Protein AF-A0A537TQL2-F1 (afdb_monomer_lite)

pLDDT: mean 90.4, std 10.22, range [59.16, 98.62]

Sequence (102 aa):
KIIAVTGSVGKTGTKEALRLALSRSGETHASLASYNNHWGVPLSLARCPESARYAVFEIGMNHAGEIEPLVQLVRPEIAIITAVEPVHLEFFGSLEAIADAK

Structure (mmCIF, N/CA/C/O backbone):
data_AF-A0A537TQL2-F1
#
_entry.id   AF-A0A537TQL2-F1
#
loop_
_atom_site.group_PDB
_atom_site.id
_atom_site.type_symbol
_atom_site.label_atom_id
_atom_site.label_alt_id
_atom_site.label_comp_id
_atom_site.label_asym_id
_atom_site.label_entity_id
_atom_site.label_seq_id
_atom_site.pdbx_PDB_ins_code
_atom_site.Cartn_x
_atom_site.Cartn_y
_atom_site.Cartn_z
_atom_site.occupancy
_atom_site.B_iso_or_equiv
_atom_site.auth_seq_id
_atom_site.auth_comp_id
_atom_site.auth_asym_id
_atom_site.auth_atom_id
_atom_site.pdbx_PDB_model_num
ATOM 1 N N . LYS A 1 1 ? -8.190 -7.702 6.265 1.00 96.69 1 LYS A N 1
ATOM 2 C CA . LYS A 1 1 ? -7.997 -7.821 4.804 1.00 96.69 1 LYS A CA 1
ATOM 3 C C . LYS A 1 1 ? -6.828 -6.954 4.380 1.00 96.69 1 LYS A C 1
ATOM 5 O O . LYS A 1 1 ? -6.933 -5.737 4.500 1.00 96.69 1 LYS A O 1
ATOM 10 N N . ILE A 1 2 ? -5.733 -7.566 3.938 1.00 97.81 2 ILE A N 1
ATOM 11 C CA . ILE A 1 2 ? -4.524 -6.855 3.499 1.00 97.81 2 ILE A CA 1
ATOM 12 C C . ILE A 1 2 ? -4.555 -6.681 1.977 1.00 97.81 2 ILE A C 1
ATOM 14 O O . ILE A 1 2 ? -4.694 -7.659 1.246 1.00 97.81 2 ILE A O 1
ATOM 18 N N . ILE A 1 3 ? -4.440 -5.440 1.507 1.00 98.50 3 ILE A N 1
ATOM 19 C CA . ILE A 1 3 ? -4.477 -5.062 0.092 1.00 98.50 3 ILE A CA 1
ATOM 20 C C . ILE A 1 3 ? -3.152 -4.398 -0.283 1.00 98.50 3 ILE A C 1
ATOM 22 O O . ILE A 1 3 ? -2.738 -3.453 0.383 1.00 98.50 3 ILE A O 1
ATOM 26 N N . ALA A 1 4 ? -2.516 -4.853 -1.359 1.00 97.81 4 ALA A N 1
ATOM 27 C CA . ALA A 1 4 ? -1.362 -4.198 -1.967 1.00 97.81 4 ALA A CA 1
ATOM 28 C C . ALA A 1 4 ? -1.771 -3.462 -3.250 1.00 97.81 4 ALA A C 1
ATOM 30 O O . ALA A 1 4 ? -2.511 -4.001 -4.072 1.00 97.81 4 ALA A O 1
ATOM 31 N N . VAL A 1 5 ? -1.272 -2.240 -3.431 1.00 97.12 5 VAL A N 1
ATOM 32 C CA . VAL A 1 5 ? -1.472 -1.424 -4.633 1.00 97.12 5 VAL A CA 1
ATOM 33 C C . VAL A 1 5 ? -0.114 -1.111 -5.247 1.00 97.12 5 VAL A C 1
ATOM 35 O O . VAL A 1 5 ? 0.699 -0.416 -4.637 1.00 97.12 5 VAL A O 1
ATOM 38 N N . THR A 1 6 ? 0.110 -1.581 -6.471 1.00 95.19 6 THR A N 1
ATOM 39 C CA . THR A 1 6 ? 1.278 -1.238 -7.282 1.00 95.19 6 THR A CA 1
ATOM 40 C C . THR A 1 6 ? 0.863 -0.745 -8.667 1.00 95.19 6 THR A C 1
ATOM 42 O O . THR A 1 6 ? -0.308 -0.738 -9.037 1.00 95.19 6 THR A O 1
ATOM 45 N N . GLY A 1 7 ? 1.838 -0.262 -9.423 1.00 92.00 7 GLY A N 1
ATOM 46 C CA . GLY A 1 7 ? 1.657 0.289 -10.759 1.00 92.00 7 GLY A CA 1
ATOM 47 C C . GLY A 1 7 ? 2.677 1.372 -11.069 1.00 92.00 7 GLY A C 1
ATOM 48 O O . GLY A 1 7 ? 3.415 1.834 -10.196 1.00 92.00 7 GLY A O 1
ATOM 49 N N . SER A 1 8 ? 2.776 1.742 -12.333 1.00 86.69 8 SER A N 1
ATOM 50 C CA . SER A 1 8 ? 3.595 2.856 -12.798 1.00 86.69 8 SER A CA 1
ATOM 51 C C . SER A 1 8 ? 2.992 4.174 -12.308 1.00 86.69 8 SER A C 1
ATOM 53 O O . SER A 1 8 ? 3.636 4.920 -11.570 1.00 86.69 8 SER A O 1
ATOM 55 N N . VAL A 1 9 ? 1.695 4.370 -12.553 1.00 88.62 9 VAL A N 1
ATOM 56 C CA . VAL A 1 9 ? 0.924 5.559 -12.160 1.00 88.62 9 VAL A CA 1
ATOM 57 C C . VAL A 1 9 ? -0.358 5.179 -11.418 1.00 88.62 9 VAL A C 1
ATOM 59 O O . VAL A 1 9 ? -0.818 4.044 -11.492 1.00 88.62 9 VAL A O 1
ATOM 62 N N . GLY A 1 10 ? -0.936 6.111 -10.657 1.00 91.25 10 GLY A N 1
ATOM 63 C CA . GLY A 1 10 ? -2.235 5.918 -9.990 1.00 91.25 10 GLY A CA 1
ATOM 64 C C . GLY A 1 10 ? -2.202 5.248 -8.610 1.00 91.25 10 GLY A C 1
ATOM 65 O O . GLY A 1 10 ? -3.212 5.280 -7.914 1.00 91.25 10 GLY A O 1
ATOM 66 N N . LYS A 1 11 ? -1.050 4.734 -8.159 1.00 94.19 11 LYS A N 1
ATOM 67 C CA . LYS A 1 11 ? -0.879 4.052 -6.859 1.00 94.19 11 LYS A CA 1
ATOM 68 C C . LYS A 1 11 ? -1.480 4.818 -5.670 1.00 94.19 11 LYS A C 1
ATOM 70 O O . LYS A 1 11 ? -2.403 4.334 -5.017 1.00 94.19 11 LYS A O 1
ATOM 75 N N . THR A 1 12 ? -1.002 6.039 -5.424 1.00 93.00 12 THR A N 1
ATOM 76 C CA . THR A 1 12 ? -1.427 6.853 -4.274 1.00 93.00 12 THR A CA 1
ATOM 77 C C . THR A 1 12 ? -2.903 7.236 -4.346 1.00 93.00 12 THR A C 1
ATOM 79 O O . THR A 1 12 ? -3.597 7.189 -3.331 1.00 93.00 12 THR A O 1
ATOM 82 N N . GLY A 1 13 ? -3.410 7.557 -5.542 1.00 95.38 13 GLY A N 1
ATOM 83 C CA . GLY A 1 13 ? -4.827 7.863 -5.749 1.00 95.38 13 GLY A CA 1
ATOM 84 C C . GLY A 1 13 ? -5.722 6.663 -5.440 1.00 95.38 13 GLY A C 1
ATOM 85 O O . GLY A 1 13 ? -6.678 6.787 -4.676 1.00 95.38 13 GLY A O 1
ATOM 86 N N . THR A 1 14 ? -5.370 5.483 -5.955 1.00 96.75 14 THR A N 1
ATOM 87 C CA . THR A 1 14 ? -6.084 4.230 -5.678 1.00 96.75 14 THR A CA 1
ATOM 88 C C . THR A 1 14 ? -6.036 3.868 -4.195 1.00 96.75 14 THR A C 1
ATOM 90 O O . THR A 1 14 ? -7.065 3.510 -3.624 1.00 96.75 14 THR A O 1
ATOM 93 N N . LYS A 1 15 ? -4.881 4.016 -3.536 1.00 97.12 15 LYS A N 1
ATOM 94 C CA . LYS A 1 15 ? -4.736 3.789 -2.091 1.00 97.12 15 LYS A CA 1
ATOM 95 C C . LYS A 1 15 ? -5.671 4.694 -1.277 1.00 97.12 15 LYS A C 1
ATOM 97 O O . LYS A 1 15 ? -6.375 4.201 -0.397 1.00 97.12 15 LYS A O 1
ATOM 102 N N . GLU A 1 16 ? -5.722 5.996 -1.569 1.00 97.12 16 GLU A N 1
ATOM 103 C CA . GLU A 1 16 ? -6.619 6.922 -0.859 1.00 97.12 16 GLU A CA 1
ATOM 104 C C . GLU A 1 16 ? -8.098 6.642 -1.150 1.00 97.12 16 GLU A C 1
ATOM 106 O O . GLU A 1 16 ? -8.916 6.670 -0.229 1.00 97.12 16 GLU A O 1
ATOM 111 N N . ALA A 1 17 ? -8.445 6.307 -2.395 1.00 97.69 17 ALA A N 1
ATOM 112 C CA . ALA A 1 17 ? -9.806 5.916 -2.755 1.00 97.69 17 ALA A CA 1
ATOM 113 C C . ALA A 1 17 ? -10.262 4.671 -1.974 1.00 97.69 17 ALA A C 1
ATOM 115 O O . ALA A 1 17 ? -11.355 4.666 -1.402 1.00 97.69 17 ALA A O 1
ATOM 116 N N . LEU A 1 18 ? -9.407 3.645 -1.880 1.00 97.94 18 LEU A N 1
ATOM 117 C CA . LEU A 1 18 ? -9.667 2.448 -1.076 1.00 97.94 18 LEU A CA 1
ATOM 118 C C . LEU A 1 18 ? -9.799 2.780 0.405 1.00 97.94 18 LEU A C 1
ATOM 120 O O . LEU A 1 18 ? -10.745 2.318 1.038 1.00 97.94 18 LEU A O 1
ATOM 124 N N . ARG A 1 19 ? -8.898 3.602 0.958 1.00 97.69 19 ARG A N 1
ATOM 125 C CA . ARG A 1 19 ? -8.972 4.033 2.358 1.00 97.69 19 ARG A CA 1
ATOM 126 C C . ARG A 1 19 ? -10.327 4.676 2.651 1.00 97.69 19 ARG A C 1
ATOM 128 O O . ARG A 1 19 ? -11.018 4.238 3.563 1.00 97.69 19 ARG A O 1
ATOM 135 N N . LEU A 1 20 ? -10.740 5.657 1.846 1.00 98.00 20 LEU A N 1
ATOM 136 C CA . LEU A 1 20 ? -12.014 6.364 2.019 1.00 98.00 20 LEU A CA 1
ATOM 137 C C . LEU A 1 20 ? -13.230 5.432 1.907 1.00 98.00 20 LEU A C 1
ATOM 139 O O . LEU A 1 20 ? -14.162 5.542 2.707 1.00 98.00 20 LEU A O 1
ATOM 143 N N . ALA A 1 21 ? -13.229 4.514 0.939 1.00 98.12 21 ALA A N 1
ATOM 144 C CA . ALA A 1 21 ? -14.329 3.575 0.738 1.00 98.12 21 ALA A CA 1
ATOM 145 C C . ALA A 1 21 ? -14.418 2.527 1.863 1.00 98.12 21 ALA A C 1
ATOM 147 O O . ALA A 1 21 ? -15.495 2.291 2.415 1.00 98.12 21 ALA A O 1
ATOM 148 N N . LEU A 1 22 ? -13.288 1.922 2.238 1.00 98.12 22 LEU A N 1
ATOM 149 C CA . LEU A 1 22 ? -13.221 0.836 3.218 1.00 98.12 22 LEU A CA 1
ATOM 150 C C . LEU A 1 22 ? -13.402 1.326 4.656 1.00 98.12 22 LEU A C 1
ATOM 152 O O . LEU A 1 22 ? -14.024 0.616 5.447 1.00 98.12 22 LEU A O 1
ATOM 156 N N . SER A 1 23 ? -12.986 2.560 4.976 1.00 98.00 23 SER A N 1
ATOM 157 C CA . SER A 1 23 ? -13.222 3.170 6.295 1.00 98.00 23 SER A CA 1
ATOM 158 C C . SER A 1 23 ? -14.706 3.238 6.668 1.00 98.00 23 SER A C 1
ATOM 160 O O . SER A 1 23 ? -15.039 3.234 7.849 1.00 98.00 23 SER A O 1
ATOM 162 N N . ARG A 1 24 ? -15.618 3.251 5.686 1.00 97.38 24 ARG A N 1
ATOM 163 C CA . ARG A 1 24 ? -17.071 3.185 5.930 1.00 97.38 24 ARG A CA 1
ATOM 164 C C . ARG A 1 24 ? -17.558 1.795 6.346 1.00 97.38 24 ARG A C 1
ATOM 166 O O . ARG A 1 24 ? -18.653 1.671 6.879 1.00 97.38 24 ARG A O 1
ATOM 173 N N . SER A 1 25 ? -16.762 0.763 6.083 1.00 97.69 25 SER A N 1
ATOM 174 C CA . SER A 1 25 ? -17.086 -0.646 6.339 1.00 97.69 25 SER A CA 1
ATOM 175 C C . SER A 1 25 ? -16.294 -1.245 7.510 1.00 97.69 25 SER A C 1
ATOM 177 O O . SER A 1 25 ? -16.532 -2.393 7.897 1.00 97.69 25 SER A O 1
ATOM 179 N N . GLY A 1 26 ? -15.327 -0.511 8.065 1.00 97.94 26 GLY A N 1
ATOM 180 C CA . GLY A 1 26 ? -14.560 -0.910 9.243 1.00 97.94 26 GLY A CA 1
ATOM 181 C C . GLY A 1 26 ? -13.234 -0.167 9.384 1.00 97.94 26 GLY A C 1
ATOM 182 O O . GLY A 1 26 ? -12.816 0.568 8.487 1.00 97.94 26 GLY A O 1
ATOM 183 N N . GLU A 1 27 ? -12.561 -0.389 10.514 1.00 98.31 27 GLU A N 1
ATOM 184 C CA . GLU A 1 27 ? -11.245 0.192 10.786 1.00 98.31 27 GLU A CA 1
ATOM 185 C C . GLU A 1 27 ? -10.278 -0.108 9.634 1.00 98.31 27 GLU A C 1
ATOM 187 O O . GLU A 1 27 ? -10.131 -1.256 9.208 1.00 98.31 27 GLU A O 1
ATOM 192 N N . THR A 1 28 ? -9.673 0.947 9.087 1.00 98.50 28 THR A N 1
ATOM 193 C CA . THR A 1 28 ? -8.857 0.868 7.875 1.00 98.50 28 THR A CA 1
ATOM 194 C C . THR A 1 28 ? -7.534 1.585 8.083 1.00 98.50 28 THR A C 1
ATOM 196 O O . THR A 1 28 ? -7.508 2.796 8.302 1.00 98.50 28 THR A O 1
ATOM 199 N N . HIS A 1 29 ? -6.444 0.839 7.956 1.00 98.12 29 HIS A N 1
ATOM 200 C CA . HIS A 1 29 ? -5.089 1.362 7.885 1.00 98.12 29 HIS A CA 1
ATOM 201 C C . HIS A 1 29 ? -4.676 1.567 6.421 1.00 98.12 29 HIS A C 1
ATOM 203 O O . HIS A 1 29 ? -5.087 0.813 5.538 1.00 98.12 29 HIS A O 1
ATOM 209 N N . ALA A 1 30 ? -3.845 2.569 6.146 1.00 97.69 30 ALA A N 1
ATOM 210 C CA . ALA A 1 30 ? -3.214 2.728 4.841 1.00 97.69 30 ALA A CA 1
ATOM 211 C C . ALA A 1 30 ? -1.827 3.364 4.976 1.00 97.69 30 ALA A C 1
ATOM 213 O O . ALA A 1 30 ? -1.616 4.166 5.891 1.00 97.69 30 ALA A O 1
ATOM 214 N N . SER A 1 31 ? -0.918 3.064 4.039 1.00 93.88 31 SER A N 1
ATOM 215 C CA . SER A 1 31 ? 0.398 3.713 3.970 1.00 93.88 31 SER A CA 1
ATOM 216 C C . SER A 1 31 ? 0.262 5.238 4.014 1.00 93.88 31 SER A C 1
ATOM 218 O O . SER A 1 31 ? -0.519 5.835 3.264 1.00 93.88 31 SER A O 1
ATOM 220 N N . LEU A 1 32 ? 1.049 5.890 4.870 1.00 88.69 32 LEU A N 1
ATOM 221 C CA . LEU A 1 32 ? 1.095 7.351 4.944 1.00 88.69 32 LEU A CA 1
ATOM 222 C C . LEU A 1 32 ? 1.834 7.912 3.727 1.00 88.69 32 LEU A C 1
ATOM 224 O O . LEU A 1 32 ? 2.901 7.419 3.375 1.00 88.69 32 LEU A O 1
ATOM 228 N N . ALA A 1 33 ? 1.292 8.962 3.104 1.00 87.12 33 ALA A N 1
ATOM 229 C CA . ALA A 1 33 ? 1.893 9.593 1.924 1.00 87.12 33 ALA A CA 1
ATOM 230 C C . ALA A 1 33 ? 2.343 8.548 0.871 1.00 87.12 33 ALA A C 1
ATOM 232 O O . ALA A 1 33 ? 1.583 7.621 0.580 1.00 87.12 33 ALA A O 1
ATOM 233 N N . SER A 1 34 ? 3.553 8.703 0.323 1.00 85.38 34 SER A N 1
ATOM 234 C CA . SER A 1 34 ? 4.170 7.807 -0.667 1.00 85.38 34 SER A CA 1
ATOM 235 C C . SER A 1 34 ? 5.163 6.830 -0.012 1.00 85.38 34 SER A C 1
ATOM 237 O O . SER A 1 34 ? 6.282 6.630 -0.478 1.00 85.38 34 SER A O 1
ATOM 239 N N . TYR A 1 35 ? 4.802 6.267 1.147 1.00 92.81 35 TYR A N 1
ATOM 240 C CA . TYR A 1 35 ? 5.627 5.293 1.872 1.00 92.81 35 TYR A CA 1
ATOM 241 C C . TYR A 1 35 ? 5.500 3.904 1.240 1.00 92.81 35 TYR A C 1
ATOM 243 O O . TYR A 1 35 ? 4.840 3.019 1.783 1.00 92.81 35 TYR A O 1
ATOM 251 N N . ASN A 1 36 ? 6.131 3.744 0.076 1.00 93.25 36 ASN A N 1
ATOM 252 C CA . ASN A 1 36 ? 5.931 2.601 -0.815 1.00 93.25 36 ASN A CA 1
ATOM 253 C C . ASN A 1 36 ? 7.198 1.777 -1.110 1.00 93.25 36 ASN A C 1
ATOM 255 O O . ASN A 1 36 ? 7.144 0.849 -1.909 1.00 93.25 36 ASN A O 1
ATOM 259 N N . ASN A 1 37 ? 8.321 2.089 -0.460 1.00 93.50 37 ASN A N 1
ATOM 260 C CA . ASN A 1 37 ? 9.623 1.450 -0.678 1.00 93.50 37 ASN A CA 1
ATOM 261 C C . ASN A 1 37 ? 10.072 0.591 0.527 1.00 93.50 37 ASN A C 1
ATOM 263 O O . ASN A 1 37 ? 9.323 0.405 1.490 1.00 93.50 37 ASN A O 1
ATOM 267 N N . HIS A 1 38 ? 11.333 0.139 0.507 1.00 93.38 38 HIS A N 1
ATOM 268 C CA . HIS A 1 38 ? 11.994 -0.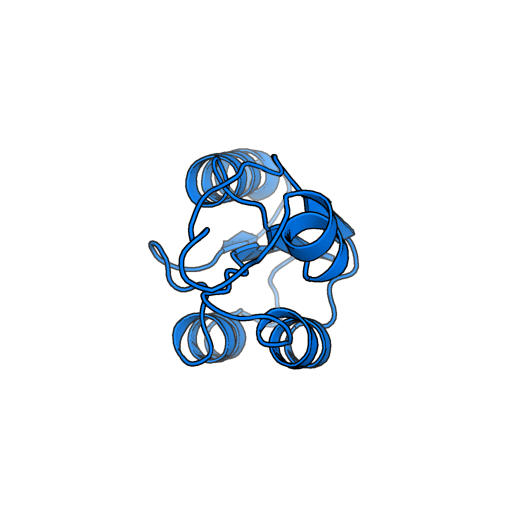659 1.558 1.00 93.38 38 HIS A CA 1
ATOM 269 C C . HIS A 1 38 ? 11.987 -0.057 2.966 1.00 93.38 38 HIS A C 1
ATOM 271 O O . HIS A 1 38 ? 12.237 -0.776 3.927 1.00 93.38 38 HIS A O 1
ATOM 277 N N . TRP A 1 39 ? 11.677 1.229 3.110 1.00 93.31 39 TRP A N 1
ATOM 278 C CA . TRP A 1 39 ? 11.538 1.889 4.408 1.00 93.31 39 TRP A CA 1
ATOM 279 C C . TRP A 1 39 ? 10.075 2.164 4.736 1.00 93.31 39 TRP A C 1
ATOM 281 O O . TRP A 1 39 ? 9.603 1.890 5.840 1.00 93.31 39 TRP A O 1
ATOM 291 N N . GLY A 1 40 ? 9.345 2.691 3.754 1.00 95.69 40 GLY A N 1
ATOM 292 C CA . GLY A 1 40 ? 7.966 3.117 3.923 1.00 95.69 40 GLY A CA 1
ATOM 293 C C . GLY A 1 40 ? 7.004 1.963 4.198 1.00 95.69 40 GLY A C 1
ATOM 294 O O . GLY A 1 40 ? 6.132 2.090 5.061 1.00 95.69 40 GLY A O 1
ATOM 295 N N . VAL A 1 41 ? 7.184 0.829 3.517 1.00 96.94 41 VAL A N 1
ATOM 296 C CA . VAL A 1 41 ? 6.309 -0.339 3.678 1.00 96.94 41 VAL A CA 1
ATOM 297 C C . VAL A 1 41 ? 6.490 -0.992 5.053 1.00 96.94 41 VAL A C 1
ATOM 299 O O . VAL A 1 41 ? 5.484 -1.109 5.756 1.00 96.94 41 VAL A O 1
ATOM 302 N N . PRO A 1 42 ? 7.713 -1.333 5.521 1.00 95.94 42 PRO A N 1
ATOM 303 C CA . PRO A 1 42 ? 7.890 -1.876 6.869 1.00 95.94 42 PRO A CA 1
ATOM 304 C C . PRO A 1 42 ? 7.399 -0.935 7.969 1.00 95.94 42 PRO A C 1
ATOM 306 O O . PRO A 1 42 ? 6.791 -1.385 8.937 1.00 95.94 42 PRO A O 1
ATOM 309 N N . LEU A 1 43 ? 7.608 0.378 7.815 1.00 96.19 43 LEU A N 1
ATOM 310 C CA . LEU A 1 43 ? 7.133 1.360 8.787 1.00 96.19 43 LEU A CA 1
ATOM 311 C C . LEU A 1 43 ? 5.604 1.445 8.821 1.00 96.19 43 LEU A C 1
ATOM 313 O O . LEU A 1 43 ? 5.021 1.574 9.896 1.00 96.19 43 LEU A O 1
ATOM 317 N N . SER A 1 44 ? 4.953 1.384 7.658 1.00 96.25 44 SER A N 1
ATOM 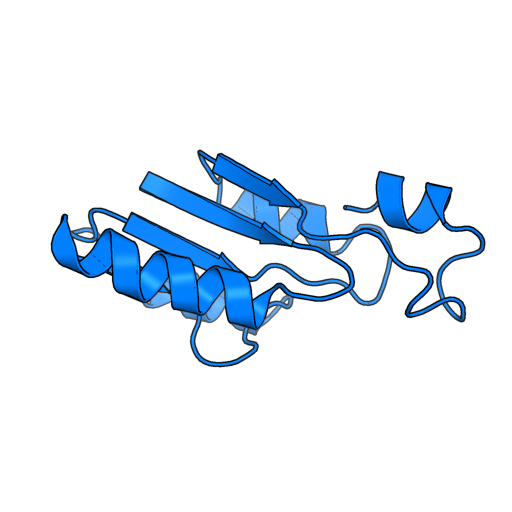318 C CA . SER A 1 44 ? 3.490 1.347 7.579 1.00 96.25 44 SER A CA 1
ATOM 319 C C . SER A 1 44 ? 2.962 0.063 8.220 1.00 96.25 44 SER A C 1
ATOM 321 O O . SER A 1 44 ? 2.046 0.120 9.033 1.00 96.25 44 SER A O 1
ATOM 323 N N . LEU A 1 45 ? 3.606 -1.079 7.956 1.00 96.75 45 LEU A N 1
ATOM 324 C CA . LEU A 1 45 ? 3.215 -2.370 8.522 1.00 96.75 45 LEU A CA 1
ATOM 325 C C . LEU A 1 45 ? 3.346 -2.379 10.047 1.00 96.75 45 LEU A C 1
ATOM 327 O O . LEU A 1 45 ? 2.403 -2.752 10.734 1.00 96.75 45 LEU A O 1
ATOM 331 N N . ALA A 1 46 ? 4.465 -1.886 10.581 1.00 96.56 46 ALA A N 1
ATOM 332 C CA . ALA A 1 46 ? 4.691 -1.779 12.022 1.00 96.56 46 ALA A CA 1
ATOM 333 C C . ALA A 1 46 ? 3.692 -0.843 12.731 1.00 96.56 46 ALA A C 1
ATOM 335 O O . ALA A 1 46 ? 3.504 -0.940 13.940 1.00 96.56 46 ALA A O 1
ATOM 336 N N . ARG A 1 47 ? 3.061 0.078 11.993 1.00 95.50 47 ARG A N 1
ATOM 337 C CA . ARG A 1 47 ? 2.029 0.997 12.499 1.00 95.50 47 ARG A CA 1
ATOM 338 C C . ARG A 1 47 ? 0.606 0.495 12.258 1.00 95.50 47 ARG A C 1
ATOM 340 O O . ARG A 1 47 ? -0.333 1.183 12.656 1.00 95.50 47 ARG A O 1
ATOM 347 N N . CYS A 1 48 ? 0.428 -0.638 11.582 1.00 97.06 48 CYS A N 1
ATOM 348 C CA . CYS A 1 48 ? -0.886 -1.195 11.304 1.00 97.06 48 CYS A CA 1
ATOM 349 C C . CYS A 1 48 ? -1.476 -1.781 12.596 1.00 97.06 48 CYS A C 1
ATOM 351 O O . CYS A 1 48 ? -0.891 -2.715 13.144 1.00 97.06 48 CYS A O 1
ATOM 353 N N . PRO A 1 49 ? -2.623 -1.275 13.091 1.00 97.00 49 PRO A N 1
ATOM 354 C CA . PRO A 1 49 ? -3.286 -1.874 14.242 1.00 97.00 49 PRO A CA 1
ATOM 355 C C . PRO A 1 49 ? -3.685 -3.320 13.942 1.00 97.00 49 PRO A C 1
ATOM 357 O O . PRO A 1 49 ? -4.213 -3.601 12.864 1.00 97.00 49 PRO A O 1
ATOM 360 N N . GLU A 1 50 ? -3.510 -4.224 14.906 1.00 95.38 50 GLU A N 1
ATOM 361 C CA . GLU A 1 50 ? -3.988 -5.610 14.778 1.00 95.38 50 GLU A CA 1
ATOM 362 C C . GLU A 1 50 ? -5.519 -5.686 14.636 1.00 95.38 50 GLU A C 1
ATOM 364 O O . GLU A 1 50 ? -6.043 -6.612 14.022 1.00 95.38 50 GLU A O 1
ATOM 369 N N . SER A 1 51 ? -6.244 -4.689 15.156 1.00 97.69 51 SER A N 1
ATOM 370 C CA . SER A 1 51 ? -7.703 -4.568 15.039 1.00 97.69 51 SER A CA 1
ATOM 371 C C . SER A 1 51 ? -8.181 -4.117 13.655 1.00 97.69 51 SER A C 1
ATOM 373 O O . SER A 1 51 ? -9.380 -4.197 13.369 1.00 97.69 51 SER A O 1
ATOM 375 N N . ALA A 1 52 ? -7.276 -3.661 12.780 1.00 98.19 52 ALA A N 1
ATOM 376 C CA . ALA A 1 52 ? -7.647 -3.117 11.484 1.00 98.19 52 ALA A CA 1
ATOM 377 C C . ALA A 1 52 ? -8.357 -4.173 10.624 1.00 98.19 52 ALA A C 1
ATOM 379 O O . ALA A 1 52 ? -7.797 -5.198 10.227 1.00 98.19 52 ALA A O 1
ATOM 380 N N . ARG A 1 53 ? -9.609 -3.886 10.257 1.00 98.38 53 ARG A N 1
ATOM 381 C CA . ARG A 1 53 ? -10.384 -4.740 9.350 1.00 98.38 53 ARG A CA 1
ATOM 382 C C . ARG A 1 53 ? -9.794 -4.727 7.942 1.00 98.38 53 ARG A C 1
ATOM 384 O O . ARG A 1 53 ? -9.818 -5.756 7.258 1.00 98.38 53 ARG A O 1
ATOM 391 N N . TYR A 1 54 ? -9.254 -3.588 7.517 1.00 98.62 54 TYR A N 1
ATOM 392 C CA . TYR A 1 54 ? -8.613 -3.398 6.218 1.00 98.62 54 TYR A CA 1
ATOM 393 C C . TYR A 1 54 ? -7.248 -2.722 6.377 1.00 98.62 54 TYR A C 1
ATOM 395 O O . TYR A 1 54 ? -7.099 -1.815 7.190 1.00 98.62 54 TYR A O 1
ATOM 403 N N . ALA A 1 55 ? -6.263 -3.128 5.579 1.00 98.19 55 ALA A N 1
ATOM 404 C CA . ALA A 1 55 ? -4.951 -2.490 5.522 1.00 98.19 55 ALA A CA 1
ATOM 405 C C . ALA A 1 55 ? -4.514 -2.342 4.060 1.00 98.19 55 ALA A C 1
ATOM 407 O O . ALA A 1 55 ? -4.440 -3.341 3.348 1.00 98.19 55 ALA A O 1
ATOM 408 N N . VAL A 1 56 ? -4.265 -1.112 3.606 1.00 98.25 56 VAL A N 1
ATOM 409 C CA . VAL A 1 56 ? -3.912 -0.800 2.212 1.00 98.25 56 VAL A CA 1
ATOM 410 C C . VAL A 1 56 ? -2.460 -0.339 2.125 1.00 98.25 56 VAL A C 1
ATOM 412 O O . VAL A 1 56 ? -2.114 0.755 2.572 1.00 98.25 56 VAL A O 1
ATOM 415 N N . PHE A 1 57 ? -1.614 -1.158 1.514 1.00 97.81 57 PHE A N 1
ATOM 416 C CA . PHE A 1 57 ? -0.197 -0.884 1.327 1.00 97.81 57 PHE A CA 1
ATOM 417 C C . PHE A 1 57 ? 0.070 -0.432 -0.101 1.00 97.81 57 PHE A C 1
ATOM 419 O O . PHE A 1 57 ? -0.239 -1.139 -1.058 1.00 97.81 57 PHE A O 1
ATOM 426 N N . GLU A 1 58 ? 0.662 0.747 -0.248 1.00 96.62 58 GLU A N 1
ATOM 427 C CA . GLU A 1 58 ? 1.246 1.150 -1.524 1.00 96.62 58 GLU A CA 1
ATOM 428 C C . GLU A 1 58 ? 2.616 0.484 -1.668 1.00 96.62 58 GLU A C 1
ATOM 430 O O . GLU A 1 58 ? 3.431 0.598 -0.758 1.00 96.62 58 GLU A O 1
ATOM 435 N N . ILE A 1 59 ? 2.873 -0.203 -2.782 1.00 95.62 59 ILE A N 1
ATOM 436 C CA . ILE A 1 59 ? 4.150 -0.869 -3.057 1.00 95.62 59 ILE A CA 1
ATOM 437 C C . ILE A 1 59 ? 4.693 -0.355 -4.390 1.00 95.62 59 ILE A C 1
ATOM 439 O O . ILE A 1 59 ? 4.069 -0.496 -5.445 1.00 95.62 59 ILE A O 1
ATOM 443 N N . GLY A 1 60 ? 5.855 0.282 -4.330 1.00 91.25 60 GLY A N 1
ATOM 444 C CA . GLY A 1 60 ? 6.591 0.815 -5.464 1.00 91.25 60 GLY A CA 1
ATOM 445 C C . GLY A 1 60 ? 7.932 0.112 -5.636 1.00 91.25 60 GLY A C 1
ATOM 446 O O . GLY A 1 60 ? 8.402 -0.590 -4.745 1.00 91.25 60 GLY A O 1
ATOM 447 N N . MET A 1 61 ? 8.540 0.340 -6.794 1.00 86.25 61 MET A N 1
ATOM 448 C CA . MET A 1 61 ? 9.911 -0.052 -7.092 1.00 86.25 61 MET A CA 1
ATOM 449 C C . MET A 1 61 ? 10.554 0.970 -8.018 1.00 86.25 61 MET A C 1
ATOM 451 O O . MET A 1 61 ? 9.867 1.549 -8.863 1.00 86.25 61 MET A O 1
ATOM 455 N N . ASN A 1 62 ? 11.860 1.140 -7.869 1.00 81.00 62 ASN A N 1
ATOM 456 C CA . ASN A 1 62 ? 12.736 1.796 -8.832 1.00 81.00 62 ASN A CA 1
ATOM 457 C C . ASN A 1 62 ? 13.458 0.768 -9.715 1.00 81.00 62 ASN A C 1
ATOM 459 O O . ASN A 1 62 ? 13.710 1.051 -10.882 1.00 81.00 62 ASN A O 1
ATOM 463 N N . HIS A 1 63 ? 13.749 -0.421 -9.174 1.00 80.69 63 HIS A N 1
ATOM 464 C CA . HIS A 1 63 ? 14.455 -1.502 -9.868 1.00 80.69 63 HIS A CA 1
ATOM 465 C C . H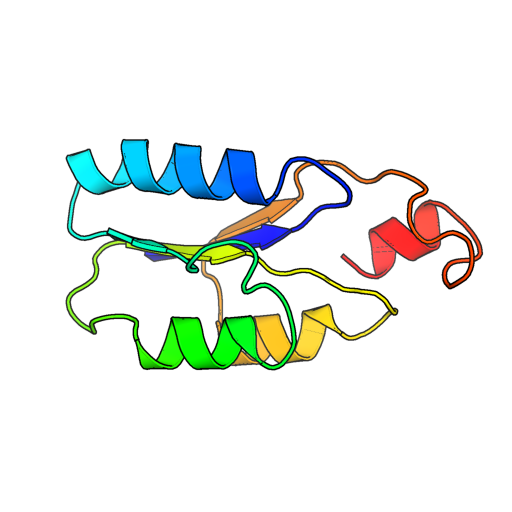IS A 1 63 ? 13.695 -2.827 -9.772 1.00 80.69 63 HIS A C 1
ATOM 467 O O . HIS A 1 63 ? 12.891 -3.047 -8.864 1.00 80.69 63 HIS A O 1
ATOM 473 N N . ALA A 1 64 ? 13.979 -3.736 -10.707 1.00 79.81 64 ALA A N 1
ATOM 474 C CA . ALA A 1 64 ? 13.428 -5.084 -10.684 1.00 79.81 64 ALA A CA 1
ATOM 475 C C . ALA A 1 64 ? 13.797 -5.814 -9.380 1.00 79.81 64 ALA A C 1
ATOM 477 O O . ALA A 1 64 ? 14.913 -5.688 -8.877 1.00 79.81 64 ALA A O 1
ATOM 478 N N . GLY A 1 65 ? 12.855 -6.592 -8.845 1.00 84.44 65 GLY A N 1
ATOM 479 C CA . GLY A 1 65 ? 13.055 -7.381 -7.626 1.00 84.44 65 GLY A CA 1
ATOM 480 C C . GLY A 1 65 ? 12.818 -6.628 -6.314 1.00 84.44 65 GLY A C 1
ATOM 481 O O . GLY A 1 65 ? 12.860 -7.244 -5.254 1.00 84.44 65 GLY A O 1
ATOM 482 N N . GLU A 1 66 ? 12.514 -5.326 -6.340 1.00 89.44 66 GLU A N 1
ATOM 483 C CA . GLU A 1 66 ? 12.218 -4.576 -5.109 1.00 89.44 66 GLU A CA 1
ATOM 484 C C . GLU A 1 66 ? 10.812 -4.873 -4.549 1.00 89.44 66 GLU A C 1
ATOM 486 O O . GLU A 1 66 ? 10.599 -4.767 -3.341 1.00 89.44 66 GLU A O 1
ATOM 491 N N . ILE A 1 67 ? 9.859 -5.288 -5.395 1.00 91.06 67 ILE A N 1
ATOM 492 C CA . ILE A 1 67 ? 8.474 -5.597 -4.987 1.00 91.06 67 ILE A CA 1
ATOM 493 C C . ILE A 1 67 ? 8.394 -6.906 -4.201 1.00 91.06 67 ILE A C 1
ATOM 495 O O . ILE A 1 67 ? 7.716 -6.962 -3.175 1.00 91.06 67 ILE A O 1
ATOM 499 N N . GLU A 1 68 ? 9.099 -7.947 -4.641 1.00 92.75 68 GLU A N 1
ATOM 500 C CA . GLU A 1 68 ? 9.033 -9.283 -4.043 1.00 92.75 68 GLU A CA 1
ATOM 501 C C . GLU A 1 68 ? 9.276 -9.306 -2.519 1.00 92.75 68 GLU A C 1
ATOM 503 O O . GLU A 1 68 ? 8.408 -9.807 -1.795 1.00 92.75 68 GLU A O 1
ATOM 508 N N . PRO A 1 69 ? 10.359 -8.719 -1.967 1.00 94.50 69 PRO A N 1
ATOM 509 C CA . PRO A 1 69 ? 10.568 -8.710 -0.519 1.00 94.50 69 PRO A CA 1
ATOM 510 C C . PRO A 1 69 ? 9.487 -7.914 0.228 1.00 94.50 69 PRO A C 1
ATOM 512 O O . PRO A 1 69 ? 9.130 -8.264 1.354 1.00 94.50 69 PRO A O 1
ATOM 515 N N . LEU A 1 70 ? 8.925 -6.868 -0.387 1.00 95.69 70 LEU A N 1
ATOM 516 C CA . LEU A 1 70 ? 7.849 -6.069 0.208 1.00 95.69 70 LEU A CA 1
ATOM 517 C C . LEU A 1 70 ? 6.538 -6.855 0.271 1.00 95.69 70 LEU A C 1
ATOM 519 O O . LEU A 1 70 ? 5.835 -6.814 1.281 1.00 95.69 70 LEU A O 1
ATOM 523 N N . VAL A 1 71 ? 6.234 -7.618 -0.776 1.00 94.81 71 VAL A N 1
ATOM 524 C CA . VAL A 1 71 ? 5.071 -8.508 -0.826 1.00 94.81 71 VAL A CA 1
ATOM 525 C C . VAL A 1 71 ? 5.229 -9.665 0.159 1.00 94.81 71 VAL A C 1
ATOM 527 O O . VAL A 1 71 ? 4.276 -9.976 0.873 1.00 94.81 71 VAL A O 1
ATOM 530 N N . GLN A 1 72 ? 6.419 -10.263 0.278 1.00 95.44 72 GLN A N 1
ATOM 531 C CA . GLN A 1 72 ? 6.681 -11.316 1.269 1.00 95.44 72 GLN A CA 1
ATOM 532 C C . GLN A 1 72 ? 6.542 -10.819 2.715 1.00 95.44 72 GLN A C 1
ATOM 534 O O . GLN A 1 72 ? 6.117 -11.582 3.592 1.00 95.44 72 GLN A O 1
ATOM 539 N N . LEU A 1 73 ? 6.869 -9.545 2.958 1.00 95.25 73 LEU A N 1
ATOM 540 C CA . LEU A 1 73 ? 6.703 -8.896 4.254 1.00 95.25 73 LEU A CA 1
ATOM 541 C C . LEU A 1 73 ? 5.226 -8.608 4.567 1.00 95.25 73 LEU A C 1
ATOM 543 O O . LEU A 1 73 ? 4.754 -8.941 5.651 1.00 95.25 73 LEU A O 1
ATOM 547 N N . VAL A 1 74 ? 4.497 -8.002 3.625 1.00 95.88 74 VAL A N 1
ATOM 548 C CA . VAL A 1 74 ? 3.101 -7.563 3.819 1.00 95.88 74 VAL A CA 1
ATOM 549 C C . VAL A 1 74 ? 2.100 -8.716 3.720 1.00 95.88 74 VAL A C 1
ATOM 551 O O . VAL A 1 74 ? 1.060 -8.675 4.371 1.00 95.88 74 VAL A O 1
ATOM 554 N N . ARG A 1 75 ? 2.404 -9.745 2.922 1.00 96.81 75 ARG A N 1
ATOM 555 C CA . ARG A 1 75 ? 1.547 -10.913 2.647 1.00 96.81 75 ARG A CA 1
ATOM 556 C C . ARG A 1 75 ? 0.112 -10.512 2.265 1.00 96.81 75 ARG A C 1
ATOM 558 O O . ARG A 1 75 ? -0.834 -10.858 2.977 1.00 96.81 75 ARG A O 1
ATOM 565 N N . PRO A 1 76 ? -0.067 -9.749 1.170 1.00 97.25 76 PRO A N 1
ATOM 566 C CA . PRO A 1 76 ? -1.379 -9.260 0.774 1.00 97.25 76 PRO A CA 1
ATOM 567 C C . PRO A 1 76 ? -2.325 -10.404 0.399 1.00 97.25 76 PRO A C 1
ATOM 569 O O . PRO A 1 76 ? -1.945 -11.359 -0.270 1.00 97.25 76 PRO A O 1
ATOM 572 N N . GLU A 1 77 ? -3.590 -10.265 0.790 1.00 98.00 77 GLU A N 1
ATOM 573 C CA . GLU A 1 77 ? -4.680 -11.144 0.351 1.00 98.00 77 GLU A CA 1
ATOM 574 C C . GLU A 1 77 ? -5.227 -10.714 -1.017 1.00 98.00 77 GLU A C 1
ATOM 576 O O . GLU A 1 77 ? -5.837 -11.509 -1.727 1.00 98.00 77 GLU A O 1
ATOM 581 N N . ILE A 1 78 ? -5.054 -9.434 -1.362 1.00 97.94 78 ILE A N 1
ATOM 582 C CA . ILE A 1 78 ? -5.523 -8.821 -2.605 1.00 97.94 78 ILE A CA 1
ATOM 583 C C . ILE A 1 78 ? -4.392 -7.957 -3.162 1.00 97.94 78 ILE A C 1
ATOM 585 O O . ILE A 1 78 ? -3.853 -7.115 -2.445 1.00 97.94 78 ILE A O 1
ATOM 589 N N . ALA A 1 79 ? -4.070 -8.122 -4.442 1.00 96.69 79 ALA A N 1
ATOM 590 C CA . ALA A 1 79 ? -3.126 -7.273 -5.160 1.00 96.69 79 ALA A CA 1
ATOM 591 C C . ALA A 1 79 ? -3.845 -6.505 -6.275 1.00 96.69 79 ALA A C 1
ATOM 593 O O . ALA A 1 79 ? -4.686 -7.059 -6.982 1.00 96.69 79 ALA A O 1
ATOM 594 N N . ILE A 1 80 ? -3.519 -5.222 -6.418 1.00 96.69 80 ILE A N 1
ATOM 595 C CA . ILE A 1 80 ? -4.032 -4.345 -7.468 1.00 96.69 80 ILE A CA 1
ATOM 596 C C . ILE A 1 80 ? -2.842 -3.769 -8.222 1.00 96.69 80 ILE A C 1
ATOM 598 O O . ILE A 1 80 ? -2.018 -3.067 -7.637 1.00 96.69 80 ILE A O 1
ATOM 602 N N . ILE A 1 81 ? -2.796 -4.024 -9.526 1.00 94.88 81 ILE A N 1
ATOM 603 C CA . ILE A 1 81 ? -1.875 -3.376 -10.457 1.00 94.88 81 ILE A CA 1
ATOM 604 C C . ILE A 1 81 ? -2.690 -2.326 -11.215 1.00 94.88 81 ILE A C 1
ATOM 606 O O . ILE A 1 81 ? -3.625 -2.675 -11.929 1.00 94.88 81 ILE A O 1
ATOM 610 N N . THR A 1 82 ? -2.399 -1.039 -11.015 1.00 93.19 82 THR A N 1
ATOM 611 C CA . THR A 1 82 ? -3.201 0.057 -11.587 1.00 93.19 82 THR A CA 1
ATOM 612 C C . THR A 1 82 ? -2.966 0.226 -13.086 1.00 93.19 82 THR A C 1
ATOM 614 O O . THR A 1 82 ? -3.890 0.100 -13.881 1.00 93.19 82 THR A O 1
ATOM 617 N N . ALA A 1 83 ? -1.727 0.528 -13.466 1.00 87.31 83 ALA A N 1
ATOM 618 C CA . ALA A 1 83 ? -1.293 0.716 -14.843 1.00 87.31 83 ALA A CA 1
ATOM 619 C C . ALA A 1 83 ? 0.181 0.334 -14.970 1.00 87.31 83 ALA A C 1
ATOM 621 O O . ALA A 1 83 ? 0.963 0.549 -14.037 1.00 87.31 83 ALA A O 1
ATOM 622 N N . VAL A 1 84 ? 0.563 -0.195 -16.129 1.00 82.12 84 VAL A N 1
ATOM 623 C CA . VAL A 1 84 ? 1.957 -0.439 -16.502 1.00 82.12 84 VAL A CA 1
ATOM 624 C C . VAL A 1 84 ? 2.300 0.543 -17.613 1.00 82.12 84 VAL A C 1
ATOM 626 O O . VAL A 1 84 ? 1.741 0.484 -18.701 1.00 82.12 84 VAL A O 1
ATOM 629 N N . GLU A 1 85 ? 3.183 1.482 -17.304 1.00 78.94 85 GLU A N 1
ATOM 630 C CA . GLU A 1 85 ? 3.643 2.529 -18.218 1.00 78.94 85 GLU A CA 1
ATOM 631 C C . GLU A 1 85 ? 5.174 2.558 -18.244 1.00 78.94 85 GLU A C 1
ATOM 633 O O . GLU A 1 85 ? 5.786 2.195 -17.229 1.00 78.94 85 GLU A O 1
ATOM 638 N N . PRO A 1 86 ? 5.789 3.020 -19.353 1.00 70.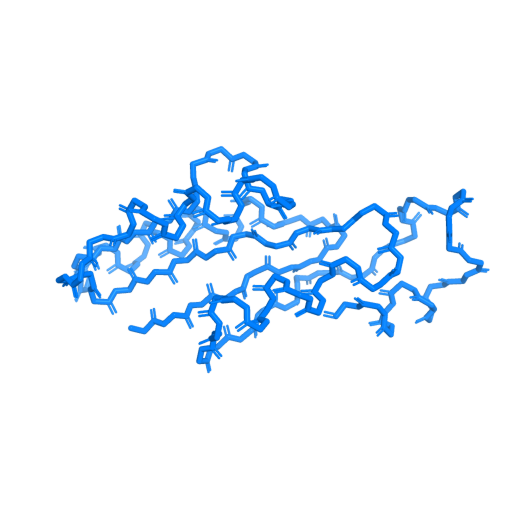31 86 PRO A N 1
ATOM 639 C CA . PRO A 1 86 ? 7.238 3.085 -19.540 1.00 70.31 86 PRO A CA 1
ATOM 640 C C . PRO A 1 86 ? 7.867 4.251 -18.756 1.00 70.31 86 PRO A C 1
ATOM 642 O O . PRO A 1 86 ? 8.481 5.161 -19.306 1.00 70.31 86 PRO A O 1
ATOM 645 N N . VAL A 1 87 ? 7.688 4.235 -17.441 1.00 67.62 87 VAL A N 1
ATOM 646 C CA . VAL A 1 87 ? 8.414 5.070 -16.480 1.00 67.62 87 VAL A CA 1
ATOM 647 C C . VAL A 1 87 ? 9.624 4.299 -15.972 1.00 67.62 87 VAL A C 1
ATOM 649 O O . VAL A 1 87 ? 9.579 3.077 -15.868 1.00 67.62 87 VAL A O 1
ATOM 652 N N . HIS A 1 88 ? 10.699 5.017 -15.640 1.00 62.69 88 HIS A N 1
ATOM 653 C CA . HIS A 1 88 ? 11.977 4.424 -15.228 1.00 62.69 88 HIS A CA 1
ATOM 654 C C . HIS A 1 88 ? 12.650 3.563 -16.318 1.00 62.69 88 HIS A C 1
ATOM 656 O O . HIS A 1 88 ? 13.360 2.613 -16.002 1.00 62.69 88 HIS A O 1
ATOM 662 N N . LEU A 1 89 ? 12.483 3.925 -17.601 1.00 61.22 89 LEU A N 1
ATOM 663 C CA . LEU A 1 89 ? 13.165 3.280 -18.742 1.00 61.22 89 LEU A CA 1
ATOM 664 C C . LEU A 1 89 ? 14.697 3.238 -18.602 1.00 61.22 89 LEU A C 1
ATOM 666 O O . LEU A 1 89 ? 15.347 2.391 -19.201 1.00 61.22 89 LEU A O 1
ATOM 670 N N . GLU A 1 90 ? 15.280 4.122 -17.792 1.00 60.44 90 GLU A N 1
ATOM 671 C CA . GLU A 1 90 ? 16.712 4.104 -17.4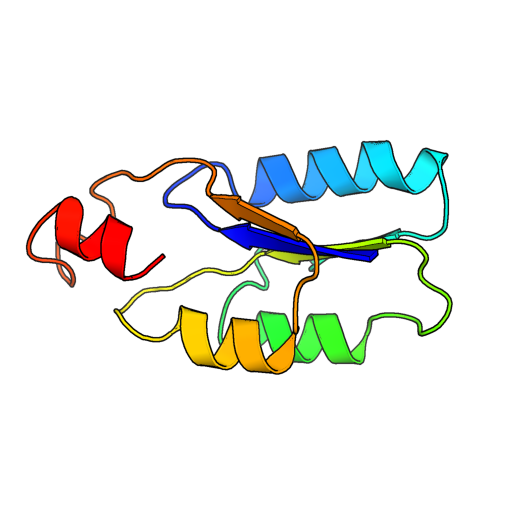66 1.00 60.44 90 GLU A CA 1
ATOM 672 C C . GLU A 1 90 ? 17.145 2.800 -16.767 1.00 60.44 90 GLU A C 1
ATOM 674 O O . GLU A 1 90 ? 18.302 2.401 -16.880 1.00 60.44 90 GLU A O 1
ATOM 679 N N . PHE A 1 91 ? 16.215 2.115 -16.090 1.00 59.16 91 PHE A N 1
ATOM 680 C CA . PHE A 1 91 ? 16.449 0.869 -15.353 1.00 59.16 91 PHE A CA 1
ATOM 681 C C . PHE A 1 91 ? 15.745 -0.350 -15.966 1.00 59.16 91 PHE A C 1
ATOM 683 O O . PHE A 1 91 ? 16.063 -1.482 -15.603 1.00 59.16 91 PHE A O 1
ATOM 690 N N . PHE A 1 92 ? 14.812 -0.143 -16.902 1.00 60.12 92 PHE A N 1
ATOM 691 C CA . PHE A 1 92 ? 14.033 -1.205 -17.537 1.00 60.12 92 PHE A CA 1
ATOM 692 C C . PHE A 1 92 ? 14.100 -1.108 -19.063 1.00 60.12 92 PHE A C 1
ATOM 694 O O . PHE A 1 92 ? 13.692 -0.115 -19.656 1.00 60.12 92 PHE A O 1
ATOM 701 N N . GLY A 1 93 ? 14.584 -2.177 -19.703 1.00 67.06 93 GLY A N 1
ATOM 702 C CA . GLY A 1 93 ? 14.817 -2.218 -21.151 1.00 67.06 93 GLY A CA 1
ATOM 703 C C . GLY A 1 93 ? 13.565 -2.370 -22.026 1.00 67.06 93 GLY A C 1
ATOM 704 O O . GLY A 1 93 ? 13.671 -2.220 -23.241 1.00 67.06 93 GLY A O 1
ATOM 705 N N . SER A 1 94 ? 12.395 -2.675 -21.452 1.00 77.12 94 SER A N 1
ATOM 706 C CA . SER A 1 94 ? 11.127 -2.767 -22.188 1.00 77.12 94 SER A CA 1
ATOM 707 C C . SER A 1 94 ? 9.909 -2.638 -21.263 1.00 77.12 94 SER A C 1
ATOM 709 O O . SER A 1 94 ? 10.034 -2.707 -20.039 1.00 77.12 94 SER A O 1
ATOM 711 N N . LEU A 1 95 ? 8.717 -2.461 -21.844 1.00 78.19 95 LEU A N 1
ATOM 712 C CA . LEU A 1 95 ? 7.458 -2.421 -21.091 1.00 78.19 95 LEU A CA 1
ATOM 713 C C . LEU A 1 95 ? 7.136 -3.781 -20.453 1.00 78.19 95 LEU A C 1
ATOM 715 O O . LEU A 1 95 ? 6.624 -3.829 -19.338 1.00 78.19 95 LEU A O 1
ATOM 719 N N . GLU A 1 96 ? 7.477 -4.874 -21.135 1.00 79.44 96 GLU A N 1
ATOM 720 C CA . GLU A 1 96 ? 7.337 -6.244 -20.637 1.00 79.44 96 GLU A CA 1
ATOM 721 C C . GLU A 1 96 ? 8.192 -6.452 -19.384 1.00 79.44 96 GLU A C 1
ATOM 723 O O . GLU A 1 96 ? 7.698 -6.982 -18.398 1.00 79.44 96 GLU A O 1
ATOM 728 N N . ALA A 1 97 ? 9.424 -5.930 -19.360 1.00 76.19 97 ALA A N 1
ATOM 729 C CA . ALA A 1 97 ? 10.279 -6.004 -18.175 1.00 76.19 97 ALA A CA 1
ATOM 730 C C . ALA A 1 97 ? 9.696 -5.241 -16.968 1.00 76.19 97 ALA A C 1
ATOM 732 O O . ALA A 1 97 ? 9.891 -5.646 -15.823 1.00 76.19 97 ALA A O 1
ATOM 733 N N . ILE A 1 98 ? 8.967 -4.144 -17.208 1.00 76.44 98 ILE A N 1
ATOM 734 C CA . ILE A 1 98 ? 8.252 -3.408 -16.153 1.00 76.44 98 ILE A CA 1
ATOM 735 C C . ILE A 1 98 ? 7.039 -4.211 -15.671 1.00 76.44 98 ILE A C 1
ATOM 737 O O . ILE A 1 98 ? 6.742 -4.190 -14.477 1.00 76.44 98 ILE A O 1
ATOM 741 N N . ALA A 1 99 ? 6.330 -4.884 -16.580 1.00 75.25 99 ALA A N 1
ATOM 742 C CA . ALA A 1 99 ? 5.189 -5.730 -16.248 1.00 75.25 99 ALA A CA 1
ATOM 743 C C . ALA A 1 99 ? 5.613 -6.953 -15.423 1.00 75.25 99 ALA A C 1
ATOM 745 O O . ALA A 1 99 ? 5.011 -7.199 -14.386 1.00 75.25 99 ALA A O 1
ATOM 746 N N . ASP A 1 100 ? 6.674 -7.653 -15.831 1.00 78.62 100 ASP A N 1
ATOM 747 C CA . ASP A 1 100 ? 7.189 -8.843 -15.140 1.00 78.62 100 ASP A CA 1
ATOM 748 C C . ASP A 1 100 ? 7.714 -8.529 -13.734 1.00 78.62 100 ASP A C 1
ATOM 750 O O . ASP A 1 100 ? 7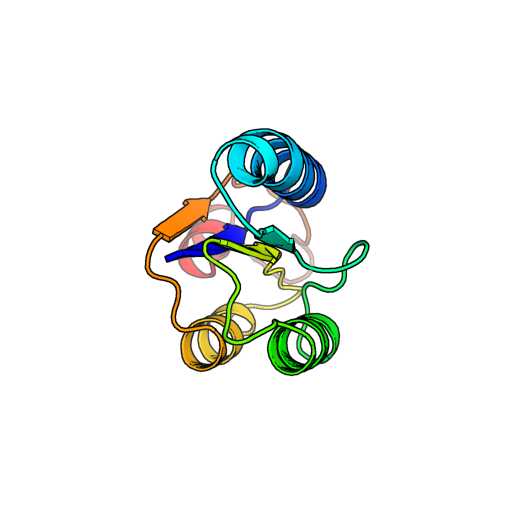.666 -9.369 -12.839 1.00 78.62 100 ASP A O 1
ATOM 754 N N . ALA A 1 101 ? 8.226 -7.316 -13.524 1.00 77.31 101 ALA A N 1
ATOM 755 C CA . ALA A 1 101 ? 8.723 -6.892 -12.224 1.00 77.31 101 ALA A CA 1
ATOM 756 C C . ALA A 1 101 ? 7.616 -6.444 -11.245 1.00 77.31 101 ALA A C 1
ATOM 758 O O . ALA A 1 101 ? 7.927 -6.213 -10.074 1.00 77.31 101 ALA A O 1
ATOM 759 N N . LYS A 1 102 ? 6.366 -6.271 -11.706 1.00 78.69 102 LYS A N 1
ATOM 760 C CA . LYS A 1 102 ? 5.215 -5.823 -10.899 1.00 78.69 102 LYS A CA 1
ATOM 761 C C . LYS A 1 102 ? 4.407 -6.968 -10.314 1.00 78.69 102 LYS A C 1
ATOM 763 O O . LYS A 1 102 ? 4.012 -6.808 -9.136 1.00 78.69 102 LYS A O 1
#

Foldseek 3Di:
DEEEEEEPDCLVVVQVVCQVVCVVVWAEAEQDDQLAFPRRLVVSVVVDDPRHPYYYHYHYDLAAPRRVVSCVVRVGPYYHYPYQDCPNCVHAVDSVSSVVSD

Secondary structure (DSSP, 8-state):
-EEEEE-SSSHHHHHHHHHHHHTTTS-EEE--TT--STTHHHHHHHTS-TT-SEEEEE---SSTTSHHHHHHHH--SEEEE-------TTT-SSHHHHHHT-

Radius of gyration: 13.42 Å; chains: 1; bounding box: 34×21×37 Å